Protein AF-A0A255Z0F0-F1 (afdb_monomer_lite)

Sequence (63 aa):
MEQAGSIFDDVDEARKARAIADARADVAAGRFVPHAVVAEWLQRLANGERPPPPYSHTLKRQD

pLDDT: mean 83.61, std 16.7, range [41.53, 97.62]

Secondary structure (DSSP, 8-state):
-PPPPPTTT---HHHHHHHHHHHHHHHHTT-S--HHHHHHHHHHHHTT--PPPPPPTTS----

Foldseek 3Di:
DPPDDDPVVDDDVVVVVVVVVVVVVCVVVVQDDDPVQQVVVVVCVVVVVPDDGDGSPPPPPPD

Radius of gyration: 17.45 Å; chains: 1; bounding box: 44×38×30 Å

Organism: NCBI:txid1981099

Structure (mmCIF, N/CA/C/O backbone):
data_AF-A0A255Z0F0-F1
#
_entry.id   AF-A0A255Z0F0-F1
#
loop_
_atom_site.group_PDB
_atom_site.id
_atom_site.type_symbol
_atom_site.label_atom_id
_atom_site.label_alt_id
_atom_site.label_comp_id
_atom_site.label_asym_id
_atom_site.label_entity_id
_atom_site.label_seq_id
_atom_site.pdbx_PDB_ins_code
_atom_site.Cartn_x
_atom_site.Cartn_y
_atom_site.Cartn_z
_atom_site.occupancy
_atom_site.B_iso_or_equiv
_atom_site.auth_seq_id
_atom_site.auth_comp_id
_atom_site.auth_asym_id
_atom_site.auth_atom_id
_atom_site.pdbx_PDB_model_num
ATOM 1 N N . MET A 1 1 ? 32.427 25.348 2.712 1.00 49.56 1 MET A N 1
ATOM 2 C CA . MET A 1 1 ? 31.725 24.090 3.031 1.00 49.56 1 MET A CA 1
ATOM 3 C C . MET A 1 1 ? 30.841 23.792 1.840 1.00 49.56 1 MET A C 1
ATOM 5 O O . MET A 1 1 ? 30.028 24.642 1.504 1.00 49.56 1 MET A O 1
ATOM 9 N N . GLU A 1 2 ? 31.088 22.691 1.136 1.00 62.38 2 GLU A N 1
ATOM 10 C CA . GLU A 1 2 ? 30.203 22.230 0.061 1.00 62.38 2 GLU A CA 1
ATOM 11 C C . GLU A 1 2 ? 28.854 21.879 0.708 1.00 62.38 2 GLU A C 1
ATOM 13 O O . GLU A 1 2 ? 28.828 21.146 1.699 1.00 62.38 2 GLU A O 1
ATOM 18 N N . GLN A 1 3 ? 27.752 22.479 0.251 1.00 63.31 3 GLN A N 1
ATOM 19 C CA . GLN A 1 3 ? 26.430 22.068 0.723 1.00 63.31 3 GLN A CA 1
ATOM 20 C C . GLN A 1 3 ? 26.165 20.675 0.157 1.00 63.31 3 GLN A C 1
ATOM 22 O O . GLN A 1 3 ? 26.106 20.516 -1.060 1.00 63.31 3 GLN A O 1
ATOM 27 N N . ALA A 1 4 ? 26.031 19.677 1.030 1.00 66.31 4 ALA A N 1
ATOM 28 C CA . ALA A 1 4 ? 25.528 18.372 0.625 1.00 66.31 4 ALA A CA 1
ATOM 29 C C . ALA A 1 4 ? 24.160 18.558 -0.056 1.00 66.31 4 ALA A C 1
ATOM 31 O O . ALA A 1 4 ? 23.315 19.295 0.459 1.00 66.31 4 ALA A O 1
ATOM 32 N N . GLY A 1 5 ? 23.975 17.930 -1.222 1.00 75.06 5 GLY A N 1
ATOM 33 C CA . GLY A 1 5 ? 22.709 17.954 -1.958 1.00 75.06 5 GLY A CA 1
ATOM 34 C C . GLY A 1 5 ? 21.545 17.457 -1.098 1.00 75.06 5 GLY A C 1
ATOM 35 O O . GLY A 1 5 ? 21.742 16.699 -0.143 1.00 75.06 5 GLY A O 1
ATOM 36 N N . SER A 1 6 ? 20.328 17.913 -1.400 1.00 81.31 6 SER A N 1
ATOM 37 C CA . SER A 1 6 ? 19.147 17.494 -0.648 1.00 81.31 6 SER A CA 1
ATOM 38 C C . SER A 1 6 ? 18.914 15.998 -0.831 1.00 81.31 6 SER A C 1
ATOM 40 O O . SER A 1 6 ? 18.970 15.486 -1.945 1.00 81.31 6 SER A O 1
ATOM 42 N N . ILE A 1 7 ? 18.517 15.303 0.236 1.00 73.06 7 ILE A N 1
ATOM 43 C CA . ILE A 1 7 ? 18.070 13.900 0.152 1.00 73.06 7 ILE A CA 1
ATOM 44 C C . ILE A 1 7 ? 16.864 13.709 -0.786 1.00 73.06 7 ILE A C 1
ATOM 46 O O . ILE A 1 7 ? 16.536 12.585 -1.151 1.00 73.06 7 ILE A O 1
ATOM 50 N N . PHE A 1 8 ? 16.173 14.800 -1.130 1.00 76.56 8 PHE A N 1
ATOM 51 C CA . PHE A 1 8 ? 15.040 14.810 -2.050 1.00 76.56 8 PHE A CA 1
ATOM 52 C C . PHE A 1 8 ? 15.454 15.015 -3.515 1.00 76.56 8 PHE A C 1
ATOM 54 O O . PHE A 1 8 ? 14.631 14.774 -4.397 1.00 76.56 8 PHE A O 1
ATOM 61 N N . ASP A 1 9 ? 16.699 15.429 -3.772 1.00 78.38 9 ASP A N 1
ATOM 62 C CA . ASP A 1 9 ? 17.230 15.641 -5.125 1.00 78.38 9 ASP A CA 1
ATOM 63 C C . ASP A 1 9 ? 17.760 14.328 -5.736 1.00 78.38 9 ASP A C 1
ATOM 65 O O . ASP A 1 9 ? 17.785 14.172 -6.958 1.00 78.38 9 ASP A O 1
ATOM 69 N N . ASP A 1 10 ? 18.106 13.347 -4.895 1.00 75.19 10 ASP A N 1
ATOM 70 C CA . ASP A 1 10 ? 18.564 12.021 -5.315 1.00 75.19 10 ASP A CA 1
ATOM 71 C C . ASP A 1 10 ? 17.386 11.099 -5.638 1.00 75.19 10 ASP A C 1
ATOM 73 O O . ASP A 1 10 ? 16.878 10.318 -4.825 1.00 75.19 10 ASP A O 1
ATOM 77 N N . VAL A 1 11 ? 16.945 11.188 -6.887 1.00 80.62 11 VAL A N 1
ATOM 78 C CA . VAL A 1 11 ? 15.899 10.331 -7.423 1.00 80.62 11 V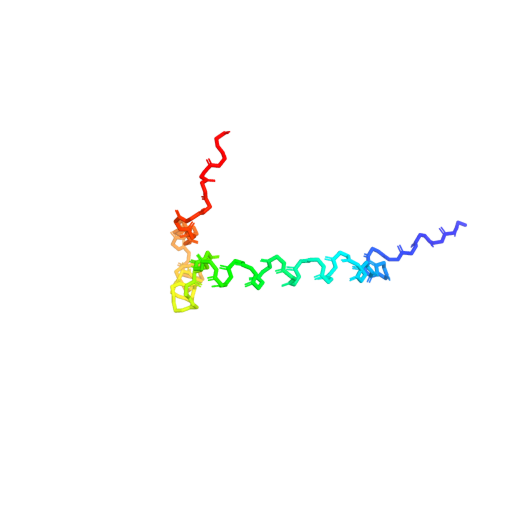AL A CA 1
ATOM 79 C C . VAL A 1 11 ? 16.498 9.074 -8.061 1.00 80.62 11 VAL A C 1
ATOM 81 O O . VAL A 1 11 ? 16.980 9.085 -9.192 1.00 80.62 11 VAL A O 1
ATOM 84 N N . ASP A 1 12 ? 16.397 7.950 -7.352 1.00 88.56 12 ASP A N 1
ATOM 85 C CA . ASP A 1 12 ? 16.743 6.627 -7.885 1.00 88.56 12 ASP A CA 1
ATOM 86 C C . ASP A 1 12 ? 15.587 6.057 -8.730 1.00 88.56 12 ASP A C 1
ATOM 88 O O . ASP A 1 12 ? 14.675 5.382 -8.235 1.00 88.56 12 ASP A O 1
ATOM 92 N N . GLU A 1 13 ? 15.614 6.351 -10.031 1.00 92.06 13 GLU A N 1
ATOM 93 C CA . GLU A 1 13 ? 14.608 5.872 -10.986 1.00 92.06 13 GLU A CA 1
ATOM 94 C C . GLU A 1 13 ? 14.603 4.344 -11.145 1.00 92.06 13 GLU A C 1
ATOM 96 O O . GLU A 1 13 ? 13.543 3.743 -11.336 1.00 92.06 13 GLU A O 1
ATOM 101 N N . ALA A 1 14 ? 15.753 3.679 -10.993 1.00 93.94 14 ALA A N 1
ATOM 102 C CA . ALA A 1 14 ? 15.821 2.221 -11.065 1.00 93.94 14 ALA A CA 1
ATOM 103 C C . ALA A 1 14 ? 15.093 1.581 -9.873 1.00 93.94 14 ALA A C 1
ATOM 105 O O . ALA A 1 14 ? 14.308 0.638 -10.038 1.00 93.94 14 ALA A O 1
ATOM 106 N N . ARG A 1 15 ? 15.282 2.132 -8.670 1.00 90.62 15 ARG A N 1
ATOM 107 C CA . ARG A 1 15 ? 14.551 1.717 -7.469 1.00 90.62 15 ARG A CA 1
ATOM 108 C C . ARG A 1 15 ? 13.056 1.979 -7.594 1.00 90.62 15 ARG A C 1
ATOM 110 O O . ARG A 1 15 ? 12.271 1.110 -7.212 1.00 90.62 15 ARG A O 1
ATOM 117 N N . LYS A 1 16 ? 12.649 3.129 -8.141 1.00 92.25 16 LYS A N 1
ATOM 118 C CA . LYS A 1 16 ? 11.230 3.425 -8.404 1.00 92.25 16 LYS A CA 1
ATOM 119 C C . LYS A 1 16 ? 10.610 2.416 -9.370 1.00 92.25 16 LYS A C 1
ATOM 121 O O . LYS A 1 16 ? 9.556 1.859 -9.068 1.00 92.25 16 LYS A O 1
ATOM 126 N N . ALA A 1 17 ? 11.270 2.139 -10.495 1.00 95.94 17 ALA A N 1
ATOM 127 C CA . ALA A 1 17 ? 10.789 1.177 -11.483 1.00 95.94 17 ALA A CA 1
ATOM 128 C C . ALA A 1 17 ? 10.628 -0.228 -10.880 1.00 95.94 17 ALA A C 1
ATOM 130 O O . ALA A 1 17 ? 9.599 -0.874 -11.094 1.00 95.94 17 ALA A O 1
ATOM 131 N N . ARG A 1 18 ? 11.596 -0.668 -10.060 1.00 96.31 18 ARG A N 1
ATOM 132 C CA . ARG A 1 18 ? 11.506 -1.941 -9.330 1.00 96.31 18 ARG A CA 1
ATOM 133 C C . ARG A 1 18 ? 10.314 -1.968 -8.375 1.00 96.31 18 ARG A C 1
ATOM 135 O O . ARG A 1 18 ? 9.526 -2.902 -8.429 1.00 96.31 18 ARG A O 1
ATOM 142 N N . ALA A 1 19 ? 10.134 -0.922 -7.567 1.00 93.62 19 ALA A N 1
ATOM 143 C CA . ALA A 1 19 ? 9.025 -0.841 -6.615 1.00 93.62 19 ALA A CA 1
ATOM 1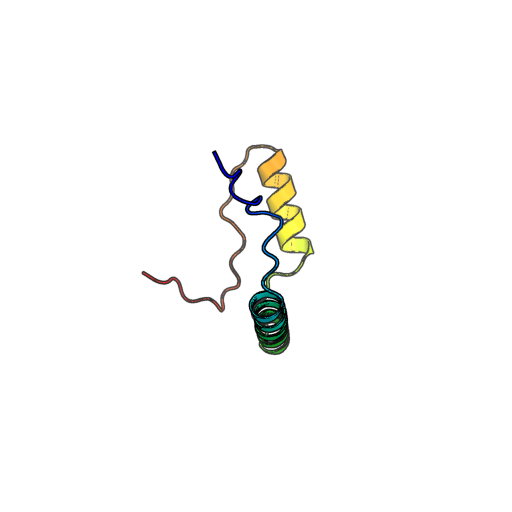44 C C . ALA A 1 19 ? 7.648 -0.907 -7.304 1.00 93.62 19 ALA A C 1
ATOM 146 O O . ALA A 1 19 ? 6.730 -1.556 -6.805 1.00 93.62 19 ALA A O 1
ATOM 147 N N . ILE A 1 20 ? 7.503 -0.279 -8.476 1.00 96.69 20 ILE A N 1
ATOM 148 C CA . ILE A 1 20 ? 6.274 -0.357 -9.278 1.00 96.69 20 ILE A CA 1
ATOM 149 C C . ILE A 1 20 ? 6.054 -1.777 -9.818 1.00 96.69 20 ILE A C 1
ATOM 151 O O . ILE A 1 20 ? 4.919 -2.259 -9.816 1.00 96.69 20 ILE A O 1
ATOM 155 N N . ALA A 1 21 ? 7.109 -2.444 -10.294 1.00 97.62 21 ALA A N 1
ATOM 156 C CA . ALA A 1 21 ? 7.019 -3.818 -10.784 1.00 97.62 21 ALA A CA 1
ATOM 157 C C . ALA A 1 21 ? 6.595 -4.789 -9.668 1.00 97.62 21 ALA A C 1
ATOM 159 O O . ALA A 1 21 ? 5.668 -5.576 -9.871 1.00 97.62 21 ALA A O 1
ATOM 160 N N . ASP A 1 22 ? 7.196 -4.663 -8.482 1.00 94.12 22 ASP A N 1
ATOM 161 C CA . ASP A 1 22 ? 6.860 -5.458 -7.296 1.00 94.12 22 ASP A CA 1
ATOM 162 C C . ASP A 1 22 ? 5.388 -5.246 -6.893 1.00 94.12 22 ASP A C 1
ATOM 164 O O . ASP A 1 22 ? 4.633 -6.210 -6.752 1.00 94.12 22 ASP A O 1
ATOM 168 N N . ALA A 1 23 ? 4.929 -3.990 -6.831 1.00 93.69 23 ALA A N 1
ATOM 169 C CA . ALA A 1 23 ? 3.540 -3.665 -6.498 1.00 93.69 23 ALA A CA 1
ATOM 170 C C . ALA A 1 23 ? 2.531 -4.247 -7.506 1.00 93.69 23 ALA A C 1
ATOM 172 O O . ALA A 1 23 ? 1.461 -4.726 -7.128 1.00 93.69 23 ALA A O 1
ATOM 173 N N . ARG A 1 24 ? 2.856 -4.244 -8.805 1.00 96.31 24 ARG A N 1
ATOM 174 C CA . ARG A 1 24 ? 2.006 -4.876 -9.830 1.00 96.31 24 ARG A CA 1
ATOM 175 C C . ARG A 1 24 ? 1.950 -6.393 -9.662 1.00 96.31 24 ARG A C 1
ATOM 177 O O . ARG A 1 24 ? 0.879 -6.975 -9.833 1.00 96.31 24 ARG A O 1
ATOM 184 N N . ALA A 1 25 ? 3.072 -7.024 -9.317 1.00 95.44 25 ALA A N 1
ATOM 185 C CA . ALA A 1 25 ? 3.116 -8.454 -9.027 1.00 95.44 25 ALA A CA 1
ATOM 186 C C . ALA A 1 25 ? 2.288 -8.808 -7.779 1.00 95.44 25 ALA A C 1
ATOM 188 O O . ALA A 1 25 ? 1.603 -9.830 -7.773 1.00 95.44 25 ALA A O 1
ATOM 189 N N . ASP A 1 26 ? 2.294 -7.951 -6.755 1.00 93.38 26 ASP A N 1
ATOM 190 C CA . ASP A 1 26 ? 1.439 -8.090 -5.573 1.00 93.38 26 ASP A CA 1
ATOM 191 C C . ASP A 1 26 ? -0.048 -8.001 -5.929 1.00 93.38 26 ASP A C 1
ATOM 193 O O . ASP A 1 26 ? -0.822 -8.873 -5.532 1.00 93.38 26 ASP A O 1
ATOM 197 N N . VAL A 1 27 ? -0.448 -7.021 -6.747 1.00 91.75 27 VAL A N 1
ATOM 198 C CA . VAL A 1 27 ? -1.833 -6.902 -7.235 1.00 91.75 27 VAL A CA 1
ATOM 199 C C . VAL A 1 27 ? -2.256 -8.148 -8.015 1.00 91.75 27 VAL A C 1
ATOM 201 O O . VAL A 1 27 ? -3.316 -8.709 -7.738 1.00 91.75 27 VAL A O 1
ATOM 204 N N . ALA A 1 28 ? -1.419 -8.622 -8.942 1.00 93.75 28 ALA A N 1
ATOM 205 C CA . ALA A 1 28 ? -1.698 -9.823 -9.732 1.00 93.75 28 ALA A CA 1
ATOM 206 C C . ALA A 1 28 ? -1.821 -11.090 -8.867 1.00 93.75 28 ALA A C 1
ATOM 208 O O . ALA A 1 28 ? -2.605 -11.982 -9.181 1.00 93.75 28 ALA A O 1
ATOM 209 N N . ALA A 1 29 ? -1.076 -11.160 -7.763 1.00 91.00 29 ALA A N 1
ATOM 210 C CA . ALA A 1 29 ? -1.121 -12.267 -6.815 1.00 91.00 29 ALA A CA 1
ATOM 211 C C . ALA A 1 29 ? -2.183 -12.103 -5.710 1.00 91.00 29 ALA A C 1
ATOM 213 O O . ALA A 1 29 ? -2.216 -12.911 -4.781 1.00 91.00 29 ALA A O 1
ATOM 214 N N . GLY A 1 30 ? -3.017 -11.058 -5.762 1.00 90.81 30 GLY A N 1
ATOM 215 C CA . GLY A 1 30 ? -4.024 -10.784 -4.733 1.00 90.81 30 GLY A CA 1
ATOM 216 C C . GLY A 1 30 ? -3.447 -10.340 -3.382 1.00 90.81 30 GLY A C 1
ATOM 217 O O . GLY A 1 30 ? -4.154 -10.360 -2.378 1.00 90.81 30 GLY A O 1
ATOM 218 N N . ARG A 1 31 ? -2.172 -9.937 -3.333 1.00 90.06 31 ARG A N 1
ATOM 219 C CA . ARG A 1 31 ? -1.470 -9.476 -2.126 1.00 90.06 31 ARG A CA 1
ATOM 220 C C . ARG A 1 31 ? -1.681 -7.982 -1.899 1.00 90.06 31 ARG A C 1
ATOM 222 O O . ARG A 1 31 ? -0.744 -7.194 -1.925 1.00 90.06 31 ARG A O 1
ATOM 229 N N . PHE A 1 32 ? -2.928 -7.576 -1.703 1.00 89.81 32 PHE A N 1
ATOM 230 C CA . PHE A 1 32 ? -3.272 -6.184 -1.425 1.00 89.81 32 PHE A CA 1
ATOM 231 C C . PHE A 1 32 ? -4.428 -6.093 -0.432 1.00 89.81 32 PHE A C 1
ATOM 233 O O . PHE A 1 32 ? -5.157 -7.056 -0.201 1.00 89.81 32 PHE A O 1
ATOM 240 N N . VAL A 1 33 ? -4.600 -4.914 0.159 1.00 90.81 33 VAL A N 1
ATOM 241 C CA . VAL A 1 33 ? -5.764 -4.593 0.989 1.00 90.81 33 VAL A CA 1
ATOM 242 C C . VAL A 1 33 ? -6.712 -3.726 0.156 1.00 90.81 33 VAL A C 1
ATOM 244 O O . VAL A 1 33 ? -6.256 -2.736 -0.424 1.00 90.81 33 VAL A O 1
ATOM 247 N N . PRO A 1 34 ? -8.014 -4.053 0.063 1.00 92.75 34 PRO A N 1
ATOM 248 C CA . PRO A 1 34 ? -8.976 -3.213 -0.642 1.00 92.75 34 PRO A CA 1
ATOM 249 C C 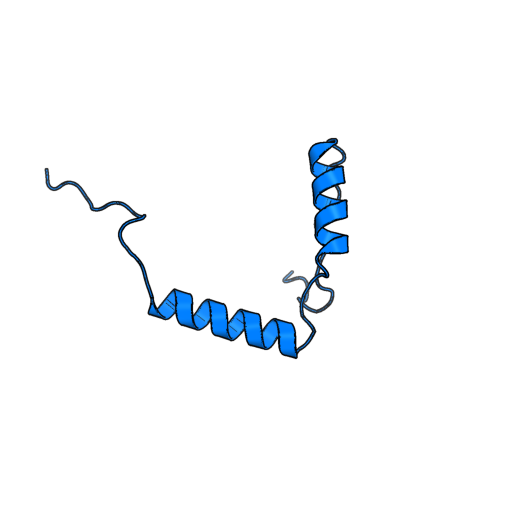. PRO A 1 34 ? -9.030 -1.792 -0.070 1.00 92.75 34 PRO A C 1
ATOM 251 O O . PRO A 1 34 ? -9.013 -1.602 1.146 1.00 92.75 34 PRO A O 1
ATOM 254 N N . HIS A 1 35 ? -9.178 -0.790 -0.942 1.00 93.38 35 HIS A N 1
ATOM 255 C CA . HIS A 1 35 ? -9.214 0.621 -0.539 1.00 93.38 35 HIS A CA 1
ATOM 256 C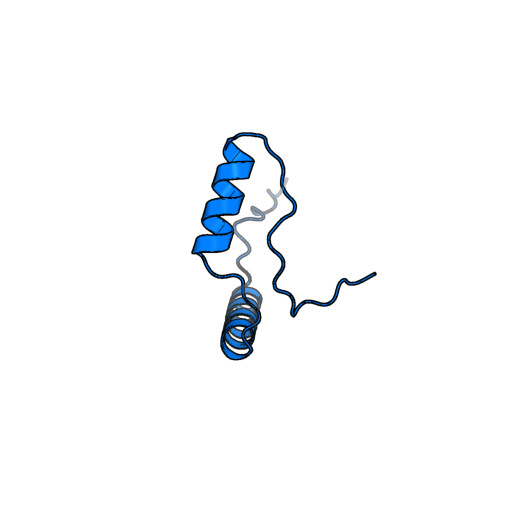 C . HIS A 1 35 ? -10.268 0.917 0.539 1.00 93.38 35 HIS A C 1
ATOM 258 O O . HIS A 1 35 ? -9.970 1.636 1.485 1.00 93.38 35 HIS A O 1
ATOM 264 N N . ALA A 1 36 ? -11.466 0.328 0.439 1.00 95.31 36 ALA A N 1
ATOM 265 C CA . ALA A 1 36 ? -12.539 0.530 1.415 1.00 95.31 36 ALA A CA 1
ATOM 266 C C . ALA A 1 36 ? -12.128 0.129 2.846 1.00 95.31 36 ALA A C 1
ATOM 268 O O . ALA A 1 36 ? -12.429 0.847 3.794 1.00 95.31 36 ALA A O 1
ATOM 269 N N . VAL A 1 37 ? -11.370 -0.965 2.988 1.00 93.94 37 VAL A N 1
ATOM 270 C CA . VAL A 1 37 ? -10.862 -1.441 4.285 1.00 93.94 37 VAL A CA 1
ATOM 271 C C . VAL A 1 37 ? -9.821 -0.468 4.849 1.00 93.94 37 VAL A C 1
ATOM 273 O O . VAL A 1 37 ? -9.835 -0.150 6.036 1.00 93.94 37 VAL A O 1
ATOM 276 N N . VAL A 1 38 ? -8.929 0.046 3.995 1.00 95.12 38 VAL A N 1
ATOM 277 C CA . VAL A 1 38 ? -7.940 1.060 4.398 1.00 95.12 38 VAL A CA 1
ATOM 278 C C . VAL A 1 38 ? -8.627 2.371 4.789 1.00 95.12 38 VAL A C 1
ATOM 280 O O . VAL A 1 38 ? -8.241 2.985 5.780 1.00 95.12 38 VAL A O 1
ATOM 283 N N . ALA A 1 39 ? -9.650 2.794 4.045 1.00 96.25 39 ALA A N 1
ATOM 284 C CA . ALA A 1 39 ? -10.392 4.022 4.310 1.00 96.25 39 ALA A CA 1
ATOM 285 C C . ALA A 1 39 ? -11.096 3.982 5.674 1.00 96.25 39 ALA A C 1
ATOM 287 O O . ALA A 1 39 ? -10.963 4.923 6.455 1.00 96.25 39 ALA A O 1
ATOM 288 N N . GLU A 1 40 ? -11.776 2.879 5.991 1.00 96.06 40 GLU A N 1
ATOM 289 C CA . GLU A 1 40 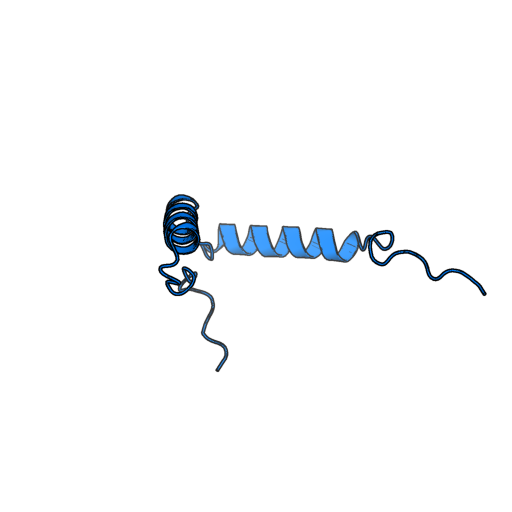? -12.398 2.672 7.304 1.00 96.06 40 GLU A CA 1
ATOM 290 C C . GLU A 1 40 ? -11.354 2.715 8.429 1.00 96.06 40 GLU A C 1
ATOM 292 O O . GLU A 1 40 ? -11.527 3.406 9.436 1.00 96.06 40 GLU A O 1
ATOM 297 N N . TRP A 1 41 ? -10.222 2.031 8.246 1.00 95.50 41 TRP A N 1
ATOM 298 C CA . TRP A 1 41 ? -9.140 2.045 9.227 1.00 95.50 41 TRP A CA 1
ATOM 299 C C . TRP A 1 41 ? -8.581 3.457 9.470 1.00 95.50 41 TRP A C 1
ATOM 301 O O . TRP A 1 41 ? -8.391 3.856 10.621 1.00 95.50 41 TRP A O 1
ATOM 311 N N . LEU A 1 42 ? -8.373 4.241 8.407 1.00 96.12 42 LEU A N 1
ATOM 312 C CA . LEU A 1 42 ? -7.913 5.629 8.510 1.00 96.12 42 LEU A CA 1
ATOM 313 C C . LEU A 1 42 ? -8.922 6.527 9.241 1.00 96.12 42 LEU A C 1
ATOM 315 O O . LEU A 1 42 ? -8.512 7.388 10.018 1.00 96.12 42 LEU A O 1
ATOM 319 N N . GLN A 1 43 ? -10.227 6.317 9.047 1.00 97.50 43 GLN A N 1
ATOM 320 C CA . GLN A 1 43 ? -11.263 7.053 9.782 1.00 97.50 43 GLN A CA 1
ATOM 321 C C . GLN A 1 43 ? -11.203 6.758 11.283 1.00 97.50 43 GLN A C 1
ATOM 323 O O . GLN A 1 43 ? -11.211 7.675 12.101 1.00 97.50 43 GLN A O 1
ATOM 328 N N . ARG A 1 44 ? -11.059 5.486 11.658 1.00 96.12 44 ARG A N 1
ATOM 329 C CA . ARG A 1 44 ? -10.918 5.079 13.064 1.00 96.12 44 ARG A CA 1
ATOM 330 C C . ARG A 1 44 ? -9.642 5.630 13.700 1.00 96.12 44 ARG A C 1
ATOM 332 O O . ARG A 1 44 ? -9.656 6.045 14.859 1.00 96.12 44 ARG A O 1
ATOM 339 N N . LEU A 1 45 ? -8.543 5.685 12.943 1.00 95.69 45 LEU A N 1
ATOM 340 C CA . LEU A 1 45 ? -7.322 6.363 13.380 1.00 95.69 45 LEU A CA 1
ATOM 341 C C . LEU A 1 45 ? -7.547 7.854 13.634 1.00 95.69 45 LEU A C 1
ATOM 343 O O . LEU A 1 45 ? -7.119 8.352 14.674 1.00 95.69 45 LEU A O 1
ATOM 347 N N . ALA A 1 46 ? -8.224 8.549 12.717 1.00 96.88 46 ALA A N 1
ATOM 348 C CA . ALA A 1 46 ? -8.550 9.965 12.871 1.00 96.88 46 ALA A CA 1
ATOM 349 C C . ALA A 1 46 ? -9.432 10.228 14.107 1.00 96.88 46 ALA A C 1
ATOM 351 O O . ALA A 1 46 ? -9.285 11.263 14.753 1.00 96.88 46 ALA A O 1
ATOM 352 N N . ASN A 1 47 ? -10.269 9.258 14.485 1.00 97.25 47 ASN A N 1
ATOM 353 C CA . ASN A 1 47 ? -11.104 9.293 15.690 1.00 97.25 47 ASN A CA 1
ATOM 354 C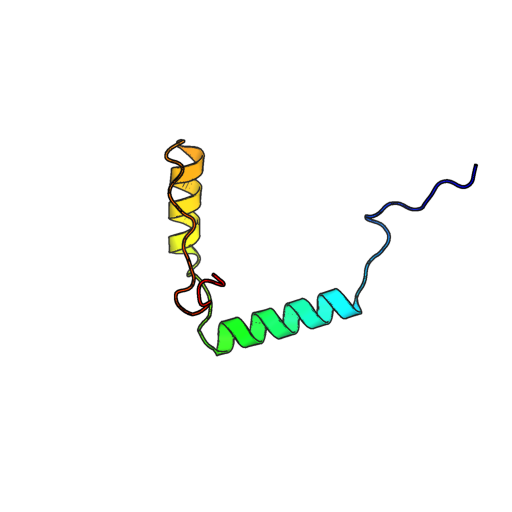 C . ASN A 1 47 ? -10.363 8.888 16.982 1.00 97.25 47 ASN A C 1
ATOM 356 O O . ASN A 1 47 ? -10.955 8.892 18.058 1.00 97.25 47 ASN A O 1
ATOM 360 N N . GLY A 1 48 ? -9.076 8.533 16.902 1.00 97.38 48 GLY A N 1
ATOM 361 C CA . GLY A 1 48 ? -8.244 8.199 18.062 1.00 97.38 48 GLY A CA 1
ATOM 362 C C . GLY A 1 48 ? -8.304 6.738 18.526 1.00 97.38 48 GLY A C 1
ATOM 363 O O . GLY A 1 48 ? -7.635 6.396 19.498 1.00 97.38 48 GLY A O 1
ATOM 364 N N . GLU A 1 49 ? -9.026 5.855 17.829 1.00 93.38 49 GLU A N 1
ATOM 365 C CA . GLU A 1 49 ? -9.251 4.457 18.248 1.00 93.38 49 GLU A CA 1
ATOM 366 C C . GLU A 1 49 ? -8.008 3.551 18.131 1.00 93.38 49 GLU A C 1
ATOM 368 O O . GLU A 1 49 ? -8.009 2.438 18.653 1.00 93.38 49 GLU A O 1
ATOM 373 N N . ARG A 1 50 ? -6.952 3.997 17.430 1.00 90.25 50 ARG A N 1
ATOM 374 C CA . ARG A 1 50 ? -5.693 3.255 17.174 1.00 90.25 50 ARG A CA 1
ATOM 375 C C . ARG A 1 50 ? -5.869 1.745 16.884 1.00 90.25 50 ARG A C 1
ATOM 377 O O . ARG A 1 50 ? -5.150 0.934 17.473 1.00 90.25 50 ARG A O 1
ATOM 384 N N . PRO A 1 51 ? -6.779 1.334 15.977 1.00 90.25 51 PRO A N 1
ATOM 385 C CA . PRO A 1 51 ? -6.904 -0.072 15.602 1.00 90.25 51 PRO A CA 1
ATOM 386 C C . PRO A 1 51 ? -5.635 -0.571 14.889 1.00 90.25 51 PRO A C 1
ATOM 388 O O . PRO A 1 51 ? -4.946 0.222 14.234 1.00 90.25 51 PRO A O 1
ATOM 391 N N . PRO A 1 52 ? -5.324 -1.879 14.956 1.00 90.06 52 PRO A N 1
ATOM 392 C CA . PRO A 1 52 ? -4.211 -2.443 14.201 1.00 90.06 52 PRO A CA 1
ATOM 393 C C . PRO A 1 52 ? -4.395 -2.185 12.696 1.00 90.06 52 PRO A C 1
ATOM 395 O O . PRO A 1 52 ? -5.534 -2.177 12.218 1.00 90.06 52 PRO A O 1
ATOM 398 N N . PRO A 1 53 ? -3.303 -1.966 11.941 1.00 88.69 53 PRO A N 1
ATOM 399 C CA . PRO A 1 53 ? -3.385 -1.756 10.504 1.00 88.69 53 PRO A CA 1
ATOM 400 C C . PRO A 1 53 ? -3.978 -2.984 9.807 1.00 88.69 53 PRO A C 1
ATOM 402 O O . PRO A 1 53 ? -3.681 -4.117 10.206 1.00 88.69 53 PRO A O 1
ATOM 405 N N . PRO A 1 54 ? -4.794 -2.789 8.759 1.00 87.25 54 PRO A N 1
ATOM 406 C CA . PRO A 1 54 ? -5.318 -3.897 7.988 1.00 87.25 54 PRO A CA 1
ATOM 407 C C . PRO A 1 54 ? -4.151 -4.604 7.295 1.00 87.25 54 PRO A C 1
ATOM 409 O O . PRO A 1 54 ? -3.404 -4.007 6.521 1.00 87.25 54 PRO A O 1
ATOM 412 N N . TYR A 1 55 ? -3.972 -5.882 7.610 1.00 75.00 55 TYR A N 1
ATOM 413 C CA . TYR A 1 55 ? -2.936 -6.718 7.015 1.00 75.00 55 TYR A CA 1
ATOM 414 C C . TYR A 1 55 ? -3.454 -7.347 5.724 1.00 75.00 55 TYR A C 1
ATOM 416 O O . TYR A 1 55 ? -4.537 -7.929 5.713 1.00 75.00 55 TYR A O 1
ATOM 424 N N . SER A 1 56 ? -2.648 -7.334 4.657 1.00 60.25 56 SER A N 1
ATOM 425 C CA . SER A 1 56 ? -2.848 -8.324 3.597 1.00 60.25 56 SER A CA 1
ATOM 426 C C . SER A 1 56 ? -2.472 -9.680 4.199 1.00 60.25 56 SER A C 1
ATOM 428 O O . SER A 1 56 ? -1.319 -9.880 4.591 1.00 60.25 56 SER A O 1
ATOM 430 N N . HIS A 1 57 ? -3.423 -10.605 4.307 1.00 53.69 57 HIS A N 1
ATOM 431 C CA . HIS A 1 57 ? -3.232 -11.925 4.930 1.00 53.69 57 HIS A CA 1
ATOM 432 C C . HIS A 1 57 ? -2.171 -12.805 4.227 1.00 53.69 57 HIS A C 1
ATOM 434 O O . HIS A 1 57 ? -1.878 -13.911 4.669 1.00 53.69 57 HIS A O 1
ATOM 440 N N . THR A 1 58 ? -1.583 -12.318 3.133 1.00 50.50 58 THR A N 1
ATOM 441 C CA . THR A 1 58 ? -0.570 -12.979 2.305 1.00 50.50 58 THR A CA 1
ATOM 442 C C . THR A 1 58 ? 0.877 -12.593 2.624 1.00 50.50 58 THR A C 1
ATOM 444 O O . THR A 1 58 ? 1.792 -13.274 2.166 1.00 50.50 58 THR A O 1
ATOM 447 N N . LEU A 1 59 ? 1.120 -11.531 3.399 1.00 50.78 59 LEU A N 1
ATOM 448 C CA . LEU A 1 59 ? 2.455 -11.211 3.912 1.00 50.78 59 LEU A CA 1
ATOM 449 C C . LEU A 1 59 ? 2.600 -11.915 5.261 1.00 50.78 59 LEU A C 1
ATOM 451 O O . LEU A 1 59 ? 2.077 -11.444 6.269 1.00 50.78 59 LEU A O 1
ATOM 455 N N . LYS A 1 60 ? 3.244 -13.093 5.264 1.00 42.94 60 LYS A N 1
ATOM 456 C CA . LYS A 1 60 ? 3.573 -13.807 6.506 1.00 42.94 60 LYS A CA 1
ATOM 457 C C . LYS A 1 60 ? 4.205 -12.824 7.492 1.00 42.94 60 LYS A C 1
ATOM 459 O O . LYS A 1 60 ? 5.119 -12.091 7.115 1.00 42.94 60 LYS A O 1
ATOM 464 N N . ARG A 1 61 ? 3.730 -12.852 8.741 1.00 45.03 61 ARG A N 1
ATOM 465 C CA . ARG A 1 61 ? 4.405 -12.236 9.887 1.00 45.03 61 ARG A CA 1
ATOM 466 C C . ARG A 1 61 ? 5.863 -12.705 9.834 1.00 45.03 61 ARG A C 1
ATOM 468 O O . ARG A 1 61 ? 6.107 -13.907 9.915 1.00 45.03 61 ARG A O 1
ATOM 475 N N . GLN A 1 62 ? 6.800 -11.799 9.564 1.00 41.53 62 GLN A N 1
ATOM 476 C CA . GLN A 1 62 ? 8.200 -12.087 9.844 1.00 41.53 62 GLN A CA 1
ATOM 477 C C . GLN A 1 62 ? 8.330 -11.944 11.358 1.00 41.53 62 GLN A C 1
ATOM 479 O O . GLN A 1 62 ? 8.279 -10.829 11.874 1.00 41.53 62 GLN A O 1
ATOM 484 N N . ASP A 1 63 ? 8.311 -13.092 12.033 1.00 42.38 63 ASP A N 1
ATOM 485 C CA . ASP A 1 63 ? 8.723 -13.237 13.429 1.00 42.38 63 ASP A CA 1
ATOM 486 C C . ASP A 1 63 ? 10.241 -13.074 13.560 1.00 42.38 63 ASP A C 1
ATOM 488 O O . ASP A 1 63 ? 10.958 -13.490 12.615 1.00 42.38 63 ASP A O 1
#